Protein AF-A0A356AKA2-F1 (afdb_monomer_lite)

Structure (mmCIF, N/CA/C/O backbone):
data_AF-A0A356AKA2-F1
#
_entry.id   AF-A0A356AKA2-F1
#
loop_
_atom_site.group_PDB
_atom_site.id
_atom_site.type_symbol
_atom_site.label_atom_id
_atom_site.label_alt_id
_atom_site.label_comp_id
_atom_site.label_asym_id
_atom_site.label_entity_id
_atom_site.label_seq_id
_atom_site.pdbx_PDB_ins_code
_atom_site.Cartn_x
_atom_site.Cartn_y
_atom_site.Cartn_z
_atom_site.occupancy
_atom_site.B_iso_or_equiv
_atom_site.auth_seq_id
_atom_site.auth_comp_id
_atom_site.auth_asym_id
_atom_site.auth_atom_id
_atom_site.pdbx_PDB_model_num
ATOM 1 N N . MET A 1 1 ? 4.957 -12.146 18.010 1.00 45.78 1 MET A N 1
ATOM 2 C CA . MET A 1 1 ? 5.010 -11.670 16.605 1.00 45.78 1 MET A CA 1
ATOM 3 C C . MET A 1 1 ? 5.344 -12.813 15.643 1.00 45.78 1 MET A C 1
ATOM 5 O O . MET A 1 1 ? 4.777 -12.837 14.563 1.00 45.78 1 MET A O 1
ATOM 9 N N . GLU A 1 2 ? 6.187 -13.775 16.044 1.00 46.06 2 GLU A N 1
ATOM 10 C CA . GLU A 1 2 ? 6.550 -14.968 15.248 1.00 46.06 2 GLU A CA 1
ATOM 11 C C . GLU A 1 2 ? 5.410 -15.989 15.063 1.00 46.06 2 GLU A C 1
ATOM 13 O O . GLU A 1 2 ? 5.331 -16.620 14.019 1.00 46.06 2 GLU A O 1
ATOM 18 N N . GLU A 1 3 ? 4.465 -16.094 16.003 1.00 51.16 3 GLU A N 1
ATOM 19 C CA . GLU A 1 3 ? 3.359 -17.077 15.956 1.00 51.16 3 GLU A CA 1
ATOM 20 C C . GLU A 1 3 ? 2.297 -16.847 14.858 1.00 51.16 3 GLU A C 1
ATOM 22 O O . GLU A 1 3 ? 1.357 -17.629 14.748 1.00 51.16 3 GLU A O 1
ATOM 27 N N . ARG A 1 4 ? 2.397 -15.782 14.049 1.00 59.56 4 ARG A N 1
ATOM 28 C CA . ARG A 1 4 ? 1.376 -15.418 13.038 1.00 59.56 4 ARG A CA 1
ATOM 29 C C . ARG A 1 4 ? 1.823 -15.596 11.584 1.00 59.56 4 ARG A C 1
ATOM 31 O O . ARG A 1 4 ? 1.102 -15.173 10.686 1.00 59.56 4 ARG A O 1
ATOM 38 N N . LEU A 1 5 ? 3.002 -16.167 11.363 1.00 68.88 5 LEU A N 1
ATOM 39 C CA . LEU A 1 5 ? 3.606 -16.330 10.041 1.00 68.88 5 LEU A CA 1
ATOM 40 C C . LEU A 1 5 ? 3.644 -17.810 9.686 1.00 68.88 5 LEU A C 1
ATOM 42 O O . LEU A 1 5 ? 4.039 -18.624 10.520 1.00 68.88 5 LEU A O 1
ATOM 46 N N . ASN A 1 6 ? 3.252 -18.177 8.467 1.00 83.38 6 ASN A N 1
ATOM 47 C CA . ASN A 1 6 ? 3.340 -19.567 8.040 1.00 83.38 6 ASN A CA 1
ATOM 48 C C . ASN A 1 6 ? 4.828 -19.975 7.892 1.00 83.38 6 ASN A C 1
ATOM 50 O O . ASN A 1 6 ? 5.554 -19.379 7.087 1.00 83.38 6 ASN A O 1
ATOM 54 N N . PRO A 1 7 ? 5.306 -21.007 8.619 1.00 85.19 7 PRO A N 1
ATOM 55 C CA . PRO A 1 7 ? 6.711 -21.419 8.571 1.00 85.19 7 PRO A CA 1
ATOM 56 C C . PRO A 1 7 ? 7.193 -21.823 7.171 1.00 85.19 7 PRO A C 1
ATOM 58 O O . PRO A 1 7 ? 8.360 -21.616 6.831 1.00 85.19 7 PRO A O 1
ATOM 61 N N . GLU A 1 8 ? 6.312 -22.385 6.339 1.00 87.69 8 GLU A N 1
ATOM 62 C CA . GLU A 1 8 ? 6.648 -22.791 4.972 1.00 87.69 8 GLU A CA 1
ATOM 63 C C . GLU A 1 8 ? 6.885 -21.579 4.073 1.00 87.69 8 GLU A C 1
ATOM 65 O O . GLU A 1 8 ? 7.899 -21.511 3.374 1.00 87.69 8 GLU A O 1
ATOM 70 N N . ASN A 1 9 ? 5.997 -20.588 4.150 1.00 87.06 9 ASN A N 1
ATOM 71 C CA . ASN A 1 9 ? 6.140 -19.321 3.441 1.00 87.06 9 ASN A CA 1
ATOM 72 C C . ASN A 1 9 ? 7.397 -18.579 3.902 1.00 87.06 9 ASN A C 1
ATOM 74 O O . ASN A 1 9 ? 8.164 -18.094 3.073 1.00 87.06 9 ASN A O 1
ATOM 78 N N . GLN A 1 10 ? 7.658 -18.533 5.213 1.00 83.75 10 GLN A N 1
ATOM 79 C CA . GLN A 1 10 ? 8.868 -17.919 5.755 1.00 83.75 10 GLN A CA 1
ATOM 80 C C . GLN A 1 10 ? 10.129 -18.580 5.202 1.00 83.75 10 GLN A C 1
ATOM 82 O O . GLN A 1 10 ? 11.023 -17.892 4.706 1.00 83.75 10 GLN A O 1
ATOM 87 N N . LYS A 1 11 ? 10.194 -19.913 5.243 1.00 87.69 11 LYS A N 1
ATOM 88 C CA . LYS A 1 11 ? 11.311 -20.676 4.684 1.00 87.69 11 LYS A CA 1
ATOM 89 C C . LYS A 1 11 ? 11.470 -20.412 3.186 1.00 87.69 11 LYS A C 1
ATOM 91 O O . LYS A 1 11 ? 12.589 -20.204 2.724 1.00 87.69 11 LYS A O 1
ATOM 96 N N . HIS A 1 12 ? 10.369 -20.377 2.437 1.00 87.44 12 HIS A N 1
ATOM 97 C CA . HIS A 1 12 ? 10.379 -20.073 1.008 1.00 87.44 12 HIS A CA 1
ATOM 98 C C . HIS A 1 12 ? 10.958 -18.679 0.722 1.00 87.44 12 HIS A C 1
ATOM 100 O O . HIS A 1 12 ? 11.896 -18.557 -0.065 1.00 87.44 12 HIS A O 1
ATOM 106 N N . LEU A 1 13 ? 10.464 -17.642 1.407 1.00 85.94 13 LEU A N 1
ATOM 107 C CA . LEU A 1 13 ? 10.927 -16.264 1.230 1.00 85.94 13 LEU A CA 1
ATOM 108 C C . LEU A 1 13 ? 12.393 -16.082 1.642 1.00 85.94 13 LEU A C 1
ATOM 110 O O . LEU A 1 13 ? 13.145 -15.400 0.949 1.00 85.94 13 LEU A O 1
ATOM 114 N N . LEU A 1 14 ? 12.828 -16.713 2.738 1.00 85.62 14 LEU A N 1
ATOM 115 C CA . LEU A 1 14 ? 14.222 -16.654 3.186 1.00 85.62 14 LEU A CA 1
ATOM 116 C C . LEU A 1 14 ? 15.176 -17.321 2.192 1.00 85.62 14 LEU A C 1
ATOM 118 O O . LEU A 1 14 ? 16.228 -16.755 1.902 1.00 85.62 14 LEU A O 1
ATOM 122 N N . ASN A 1 15 ? 14.792 -18.470 1.627 1.00 89.38 15 ASN A N 1
ATOM 123 C CA . ASN A 1 15 ? 15.585 -19.160 0.606 1.00 89.38 15 ASN A CA 1
ATOM 124 C C . ASN A 1 15 ? 15.748 -18.329 -0.671 1.00 89.38 15 ASN A C 1
ATOM 126 O O . ASN A 1 15 ? 16.745 -18.467 -1.370 1.00 89.38 15 ASN A O 1
ATOM 130 N N . LYS A 1 16 ? 14.767 -17.473 -0.969 1.00 87.06 16 LYS A N 1
ATOM 131 C CA . LYS A 1 16 ? 14.725 -16.627 -2.162 1.00 87.06 16 LYS A CA 1
ATOM 132 C C . LYS A 1 16 ? 15.303 -15.228 -1.959 1.00 87.06 16 LYS A C 1
ATOM 134 O O . LYS A 1 16 ? 15.438 -14.480 -2.918 1.00 87.06 16 LYS A O 1
ATOM 139 N N . LYS A 1 17 ? 15.665 -14.857 -0.729 1.00 82.31 17 LYS A N 1
ATOM 140 C CA . LYS A 1 17 ? 16.073 -13.491 -0.358 1.00 82.31 17 LYS A CA 1
ATOM 141 C C . LYS A 1 17 ? 17.277 -12.962 -1.149 1.00 82.31 17 LYS A C 1
ATOM 143 O O . LYS A 1 17 ? 17.398 -11.753 -1.324 1.00 82.31 17 LYS A O 1
ATOM 148 N N . SER A 1 18 ? 18.184 -13.844 -1.565 1.00 83.75 18 SER A N 1
ATOM 149 C CA . SER A 1 18 ? 19.382 -13.491 -2.336 1.00 83.75 18 SER A CA 1
ATOM 150 C C . SER A 1 18 ? 19.168 -13.484 -3.849 1.00 83.75 18 SER A C 1
ATOM 152 O O . SER A 1 18 ? 20.099 -13.133 -4.575 1.00 83.75 18 SER A O 1
ATOM 154 N N . ASP A 1 19 ? 17.992 -13.891 -4.335 1.00 87.12 19 ASP A N 1
ATOM 155 C CA . ASP A 1 19 ? 17.725 -13.933 -5.768 1.00 87.12 19 ASP A CA 1
ATOM 156 C C . ASP A 1 19 ? 17.672 -12.495 -6.317 1.00 87.12 19 ASP A C 1
ATOM 158 O O . ASP A 1 19 ? 17.070 -11.611 -5.702 1.00 87.12 19 ASP A O 1
ATOM 162 N N . PRO A 1 20 ? 18.282 -12.230 -7.486 1.00 80.56 20 PRO A N 1
ATOM 163 C CA . PRO A 1 20 ? 18.305 -10.889 -8.069 1.00 80.56 20 PRO A CA 1
ATOM 164 C C . PRO A 1 20 ? 16.910 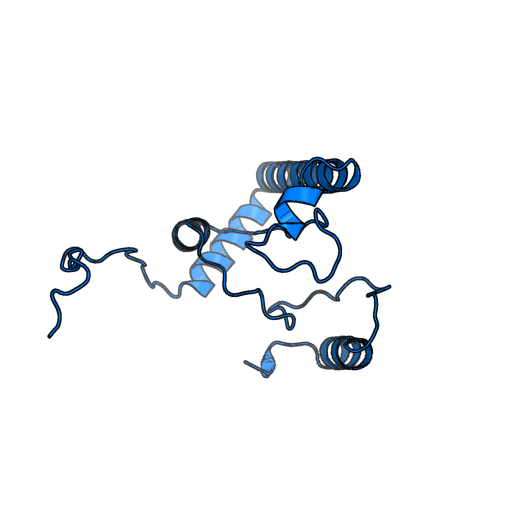-10.414 -8.500 1.00 80.56 20 PRO A C 1
ATOM 166 O O . PRO A 1 20 ? 16.665 -9.212 -8.585 1.00 80.56 20 PRO A O 1
ATOM 169 N N . PHE A 1 21 ? 15.999 -11.353 -8.765 1.00 80.62 21 PHE A N 1
ATOM 170 C CA . PHE A 1 21 ? 14.599 -11.099 -9.070 1.00 80.62 21 PHE A CA 1
ATOM 171 C C . PHE A 1 21 ? 13.731 -12.185 -8.445 1.00 80.62 21 PHE A C 1
ATOM 173 O O . PHE A 1 21 ? 14.069 -13.366 -8.502 1.00 80.62 21 PHE A O 1
ATOM 180 N N . TYR A 1 22 ? 12.584 -11.783 -7.904 1.00 81.25 22 TYR A N 1
ATOM 181 C CA . TYR A 1 22 ? 11.556 -12.724 -7.483 1.00 81.25 22 TYR A CA 1
ATOM 182 C C . TYR A 1 22 ? 10.754 -13.175 -8.707 1.00 81.25 22 TYR A C 1
ATOM 184 O O . TYR A 1 22 ? 10.091 -12.371 -9.360 1.00 81.25 22 TYR A O 1
ATOM 192 N N . ASP A 1 23 ? 10.829 -14.466 -9.013 1.00 86.94 23 ASP A N 1
ATOM 193 C CA . ASP A 1 23 ? 10.101 -15.142 -10.092 1.00 86.94 23 ASP A CA 1
ATOM 194 C C . ASP A 1 23 ? 8.812 -15.827 -9.606 1.00 86.94 23 ASP A C 1
ATOM 196 O O . ASP A 1 23 ? 8.175 -16.588 -10.334 1.00 86.94 23 ASP A O 1
ATOM 200 N N . PHE A 1 24 ? 8.412 -15.539 -8.370 1.00 86.00 24 PHE A N 1
ATOM 201 C CA . PHE A 1 24 ? 7.255 -16.113 -7.701 1.00 86.00 24 PHE A CA 1
ATOM 202 C C . PHE A 1 24 ? 6.327 -15.019 -7.170 1.00 86.00 24 PHE A C 1
ATOM 204 O O . PHE A 1 24 ? 6.715 -13.868 -6.961 1.00 86.00 24 PHE A O 1
ATOM 211 N N . ILE A 1 25 ? 5.078 -15.401 -6.918 1.00 83.25 25 ILE A N 1
ATOM 212 C CA . ILE A 1 25 ? 4.117 -14.561 -6.209 1.00 83.25 25 ILE A CA 1
ATOM 213 C C . ILE A 1 25 ? 4.369 -14.747 -4.717 1.00 83.25 25 ILE A C 1
ATOM 215 O O . ILE A 1 25 ? 4.311 -15.875 -4.230 1.00 83.25 25 ILE A O 1
ATOM 219 N N . VAL A 1 26 ? 4.640 -13.651 -4.002 1.00 82.00 26 VAL A N 1
ATOM 220 C CA . VAL A 1 26 ? 4.799 -13.676 -2.541 1.00 82.00 26 VAL A CA 1
ATOM 221 C C . VAL A 1 26 ? 3.559 -14.337 -1.929 1.00 82.00 26 VAL A C 1
ATOM 223 O O . VAL A 1 26 ? 2.451 -13.838 -2.151 1.00 82.00 26 VAL A O 1
ATOM 226 N N . PRO A 1 27 ? 3.712 -15.456 -1.198 1.00 83.19 27 PRO A N 1
ATOM 227 C CA . PRO A 1 27 ? 2.583 -16.118 -0.568 1.00 83.19 27 PRO A CA 1
ATOM 228 C C . PRO A 1 27 ? 1.836 -15.169 0.368 1.00 83.19 27 PRO A C 1
ATOM 230 O O . PRO A 1 27 ? 2.441 -14.318 1.026 1.00 83.19 27 PRO A O 1
ATOM 233 N N . TYR A 1 28 ? 0.513 -15.318 0.426 1.00 79.25 28 TYR A N 1
ATOM 234 C CA . TYR A 1 28 ? -0.293 -14.546 1.362 1.00 79.25 28 TYR A CA 1
ATOM 235 C C . TYR A 1 28 ? 0.108 -14.879 2.801 1.00 79.25 28 TYR A C 1
ATOM 237 O O . TYR A 1 28 ? 0.220 -16.048 3.170 1.00 79.25 28 TYR A O 1
ATOM 245 N N . GLU A 1 29 ? 0.269 -13.835 3.606 1.00 75.44 29 GLU A N 1
ATOM 246 C CA . GLU A 1 29 ? 0.464 -13.928 5.044 1.00 75.44 29 GLU A CA 1
ATOM 247 C C . GLU A 1 29 ? -0.487 -12.950 5.734 1.00 75.44 29 GLU A C 1
ATOM 249 O O . GLU A 1 29 ? -0.545 -11.792 5.308 1.00 75.44 29 GLU A O 1
ATOM 254 N N . PRO A 1 30 ? -1.182 -13.359 6.812 1.00 65.69 30 PRO A N 1
ATOM 255 C CA . PRO A 1 30 ? -2.034 -12.460 7.594 1.00 65.69 30 PRO A CA 1
ATOM 256 C C . PRO A 1 30 ? -1.273 -11.251 8.162 1.00 65.69 30 PRO A C 1
ATOM 258 O O . PRO A 1 30 ? -1.839 -10.189 8.391 1.00 65.69 30 PRO A O 1
ATOM 261 N N . MET A 1 31 ? 0.032 -11.411 8.377 1.00 62.22 31 MET A N 1
ATOM 262 C CA . MET A 1 31 ? 0.972 -10.349 8.713 1.00 62.22 31 MET A CA 1
ATOM 263 C C . MET A 1 31 ? 2.143 -10.469 7.745 1.00 62.22 31 MET A C 1
ATOM 265 O O . MET A 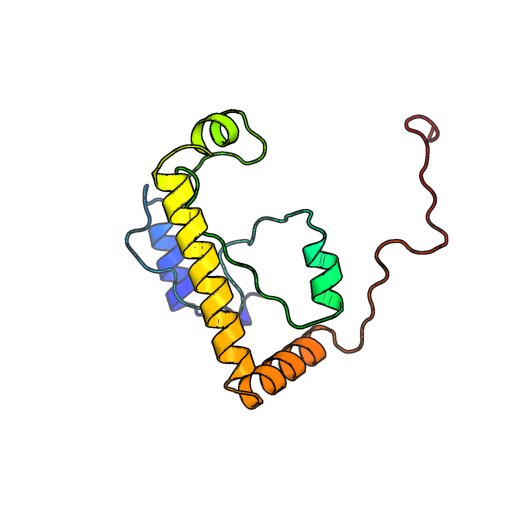1 31 ? 2.802 -11.500 7.713 1.00 62.22 31 MET A O 1
ATOM 269 N N . HIS A 1 32 ? 2.430 -9.456 6.934 1.00 58.47 32 HIS A N 1
ATOM 270 C CA . HIS A 1 32 ? 3.508 -9.603 5.959 1.00 58.47 32 HIS A CA 1
ATOM 271 C C . HIS A 1 32 ? 4.890 -9.709 6.632 1.00 58.47 32 HIS A C 1
ATOM 273 O O . HIS A 1 32 ? 5.322 -8.826 7.369 1.00 58.47 32 HIS A O 1
ATOM 279 N N . LEU A 1 33 ? 5.595 -10.806 6.328 1.00 52.09 33 LEU A N 1
ATOM 280 C CA . LEU A 1 33 ? 7.017 -11.045 6.631 1.00 52.09 33 LEU A CA 1
ATOM 281 C C . LEU A 1 33 ? 7.944 -10.023 5.975 1.00 52.09 33 LEU A C 1
ATOM 283 O O . LEU A 1 33 ? 9.010 -9.689 6.497 1.00 52.09 33 LEU A O 1
ATOM 287 N N . VAL A 1 34 ? 7.544 -9.560 4.792 1.00 54.69 34 VAL A N 1
ATOM 288 C CA . VAL A 1 34 ? 8.195 -8.454 4.109 1.00 54.69 34 VAL A CA 1
ATOM 289 C C . VAL A 1 34 ? 7.885 -7.230 4.950 1.00 54.69 34 VAL A C 1
ATOM 291 O O . VAL A 1 34 ? 6.726 -6.824 5.014 1.00 54.69 34 VAL A O 1
ATOM 294 N N . ARG A 1 35 ? 8.897 -6.682 5.637 1.00 52.97 35 ARG A N 1
ATOM 295 C CA . ARG A 1 35 ? 8.764 -5.394 6.324 1.00 52.97 35 ARG A CA 1
ATOM 296 C C . ARG A 1 35 ? 8.111 -4.431 5.342 1.00 52.97 35 ARG A C 1
ATOM 298 O O . ARG A 1 35 ? 8.737 -4.058 4.353 1.00 52.97 35 ARG A O 1
ATOM 305 N N . VAL A 1 36 ? 6.862 -4.066 5.612 1.00 56.41 36 VAL A N 1
ATOM 306 C CA . VAL A 1 36 ? 6.264 -2.887 5.001 1.00 56.41 36 VAL A CA 1
ATOM 307 C C . VAL A 1 36 ? 7.206 -1.761 5.398 1.00 56.41 36 VAL A C 1
ATOM 309 O O . VAL A 1 36 ? 7.478 -1.585 6.590 1.00 56.41 36 VAL A O 1
ATOM 312 N N . GLU A 1 37 ? 7.833 -1.116 4.417 1.00 60.16 37 GLU A N 1
ATOM 313 C CA . GLU A 1 37 ? 8.692 0.027 4.701 1.00 60.16 37 GLU A CA 1
ATOM 314 C C . GLU A 1 37 ? 7.913 0.986 5.600 1.00 60.16 37 GLU A C 1
ATOM 316 O O . GLU A 1 37 ? 6.740 1.268 5.350 1.00 60.16 37 GLU A O 1
ATOM 321 N N . ALA A 1 38 ? 8.545 1.444 6.681 1.00 68.44 38 ALA A N 1
ATOM 322 C CA . ALA A 1 38 ? 7.945 2.462 7.523 1.00 68.44 38 ALA A CA 1
ATOM 323 C C . ALA A 1 38 ? 7.845 3.747 6.689 1.00 68.44 38 ALA A C 1
ATOM 325 O O . ALA A 1 38 ? 8.836 4.448 6.486 1.00 68.44 38 ALA A O 1
ATOM 326 N N . GLY A 1 39 ? 6.661 3.994 6.137 1.00 77.19 39 GLY A N 1
ATOM 327 C CA . GLY A 1 39 ? 6.328 5.211 5.413 1.00 77.19 39 GLY A CA 1
ATOM 328 C C . GLY A 1 39 ? 5.810 6.292 6.357 1.00 77.19 39 GLY A C 1
ATOM 329 O O . GLY A 1 39 ? 5.313 6.000 7.443 1.00 77.19 39 GLY A O 1
ATOM 330 N N . SER A 1 40 ? 5.901 7.546 5.921 1.00 86.56 40 SER A N 1
ATOM 331 C CA . SER A 1 40 ? 5.216 8.674 6.553 1.00 86.56 40 SER A CA 1
ATOM 332 C C . SER A 1 40 ? 4.182 9.202 5.567 1.00 86.56 40 SER A C 1
ATOM 334 O O . SER A 1 40 ? 4.530 9.827 4.566 1.00 86.56 40 SER A O 1
ATOM 336 N N . THR A 1 41 ? 2.919 8.854 5.798 1.00 89.25 41 THR A N 1
ATOM 337 C CA . THR A 1 41 ? 1.780 9.209 4.945 1.00 89.25 41 THR A CA 1
ATOM 338 C C . THR A 1 41 ? 0.562 9.484 5.815 1.00 89.25 41 THR A C 1
ATOM 340 O O . THR A 1 41 ? 0.334 8.803 6.813 1.00 89.25 41 THR A O 1
ATOM 343 N N . ASP A 1 42 ? -0.238 10.455 5.387 1.00 92.12 42 ASP A N 1
ATOM 344 C CA . ASP A 1 42 ? -1.577 10.765 5.897 1.00 92.12 42 ASP A CA 1
ATOM 345 C C . ASP A 1 42 ? -2.549 9.570 5.870 1.00 92.12 42 ASP A C 1
ATOM 347 O O . ASP A 1 42 ? -3.485 9.513 6.665 1.00 92.12 42 ASP A O 1
ATOM 351 N N . VAL A 1 43 ? -2.307 8.564 5.021 1.00 92.88 43 VAL A N 1
ATOM 352 C CA . VAL A 1 43 ? -3.053 7.294 5.024 1.00 92.88 43 VAL A CA 1
ATOM 353 C C . VAL A 1 43 ? -2.964 6.591 6.385 1.00 92.88 43 VAL A C 1
ATOM 355 O O . VAL A 1 43 ? -3.894 5.877 6.761 1.00 92.88 43 VAL A O 1
ATOM 358 N N . GLY A 1 44 ? -1.886 6.816 7.147 1.00 90.50 44 GLY A N 1
ATOM 359 C CA . GLY A 1 44 ? -1.768 6.344 8.526 1.00 90.50 44 GLY A CA 1
ATOM 360 C C . GLY A 1 44 ? -2.916 6.849 9.399 1.00 90.50 44 GLY A C 1
ATOM 361 O O . GLY A 1 44 ? -3.590 6.041 10.035 1.00 90.50 44 GLY A O 1
ATOM 362 N N . ASP A 1 45 ? -3.218 8.145 9.348 1.00 91.81 45 ASP A N 1
ATOM 363 C CA . ASP A 1 45 ? -4.308 8.763 10.112 1.00 91.81 45 ASP A CA 1
ATOM 364 C C . ASP A 1 45 ? -5.673 8.225 9.661 1.00 91.81 45 ASP A C 1
ATOM 366 O O . ASP A 1 45 ? -6.519 7.869 10.482 1.00 91.81 45 ASP A O 1
ATOM 370 N N . VAL A 1 46 ? -5.872 8.082 8.345 1.00 93.38 46 VAL A N 1
ATOM 371 C CA . VAL A 1 46 ? -7.101 7.507 7.768 1.00 93.38 46 VAL A CA 1
ATOM 372 C C . VAL A 1 46 ? -7.322 6.065 8.238 1.00 93.38 46 VAL A C 1
ATOM 374 O O . VAL A 1 46 ? -8.462 5.673 8.506 1.00 93.38 46 VAL A O 1
ATOM 377 N N . SER A 1 47 ? -6.244 5.290 8.403 1.00 93.50 47 SER A N 1
ATOM 378 C CA . SER A 1 47 ? -6.317 3.891 8.840 1.00 93.50 47 SER A CA 1
ATOM 379 C C . SER A 1 47 ? -6.833 3.706 10.267 1.00 93.50 47 SER A C 1
ATOM 381 O O . SER A 1 47 ? -7.378 2.651 10.586 1.00 93.50 47 SER A O 1
ATOM 383 N N . TRP A 1 48 ? -6.764 4.740 11.109 1.00 94.56 48 TRP A N 1
ATOM 384 C CA . TRP A 1 48 ? -7.405 4.735 12.426 1.00 94.56 48 TRP A CA 1
ATOM 385 C C . TRP A 1 48 ? -8.916 4.960 12.356 1.00 94.56 48 TRP A C 1
ATOM 387 O O . TRP A 1 48 ? -9.643 4.525 13.244 1.00 94.56 48 TRP A O 1
ATOM 397 N N . MET A 1 49 ? -9.403 5.604 11.295 1.00 93.75 49 MET A N 1
ATOM 398 C CA . MET A 1 49 ? -10.811 5.980 11.160 1.00 93.75 49 MET A CA 1
ATOM 399 C C . MET A 1 49 ? -11.640 4.950 10.392 1.00 93.75 49 MET A C 1
ATOM 401 O O . MET A 1 49 ? -12.847 4.857 10.613 1.00 93.75 49 MET A O 1
ATOM 405 N N . CYS A 1 50 ? -11.030 4.184 9.484 1.00 93.88 50 CYS A N 1
ATOM 406 C CA . CYS A 1 50 ? -11.752 3.209 8.669 1.00 93.88 50 CYS A CA 1
ATOM 407 C C . CYS A 1 50 ? -10.868 2.047 8.182 1.00 93.88 50 CYS A C 1
ATOM 409 O O . CYS A 1 50 ? -9.643 2.202 8.092 1.00 93.88 50 CYS A O 1
ATOM 411 N N . PRO A 1 51 ? -11.474 0.899 7.806 1.00 94.50 51 PRO A N 1
ATOM 412 C CA . PRO A 1 51 ? -10.750 -0.191 7.161 1.00 94.50 51 PRO A CA 1
ATOM 413 C C . PRO A 1 51 ? -9.968 0.324 5.951 1.00 94.50 51 PRO A C 1
ATOM 415 O O . PRO A 1 51 ? -10.540 0.919 5.038 1.00 94.50 51 PRO A O 1
ATOM 418 N N . THR A 1 52 ? -8.657 0.100 5.948 1.00 93.38 52 THR A N 1
ATOM 419 C CA . THR A 1 52 ? -7.740 0.696 4.972 1.00 93.38 52 THR A CA 1
ATOM 420 C C . THR A 1 52 ? -6.842 -0.373 4.368 1.00 93.38 52 THR A C 1
ATOM 422 O O . THR A 1 52 ? -6.316 -1.232 5.071 1.00 93.38 52 THR A O 1
ATOM 425 N N . VAL A 1 53 ? -6.639 -0.300 3.053 1.00 90.25 53 VAL A N 1
ATOM 426 C CA . VAL A 1 53 ? -5.702 -1.149 2.311 1.00 90.25 53 VAL A CA 1
ATOM 427 C C . VAL A 1 53 ? -4.841 -0.278 1.404 1.00 90.25 53 VAL A C 1
ATOM 429 O O . VAL A 1 53 ? -5.304 0.732 0.877 1.00 90.25 53 VAL A O 1
ATOM 432 N N . GLN A 1 54 ? -3.588 -0.679 1.211 1.00 89.25 54 GLN A N 1
ATOM 433 C CA . GLN A 1 54 ? -2.645 -0.022 0.311 1.00 89.25 54 GLN A CA 1
ATOM 434 C C . GLN A 1 54 ? -2.126 -1.018 -0.725 1.00 89.25 54 GLN A C 1
ATOM 436 O O . GLN A 1 54 ? -2.063 -2.221 -0.475 1.00 89.25 54 GLN A O 1
ATOM 441 N N . LEU A 1 55 ? -1.746 -0.505 -1.894 1.00 88.81 55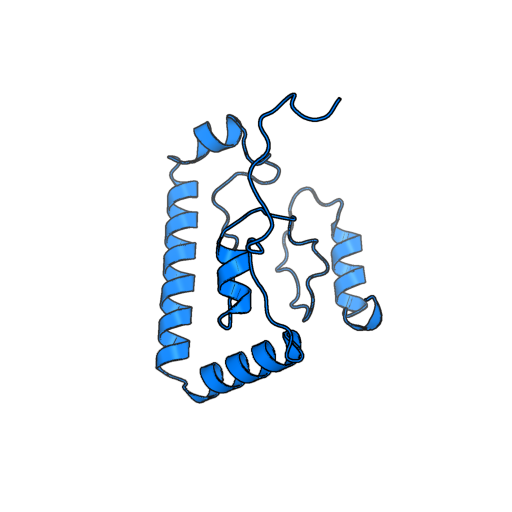 LEU A N 1
ATOM 442 C CA . LEU A 1 55 ? -1.200 -1.297 -2.988 1.00 88.81 55 LEU A CA 1
ATOM 443 C C . LEU A 1 55 ? 0.149 -0.727 -3.416 1.00 88.81 55 LEU A C 1
ATOM 445 O O . LEU A 1 55 ? 0.238 0.431 -3.815 1.00 88.81 55 LEU A O 1
ATOM 449 N N . TYR A 1 56 ? 1.163 -1.586 -3.439 1.00 86.56 56 TYR A N 1
ATOM 450 C CA . TYR A 1 56 ? 2.407 -1.320 -4.149 1.00 86.56 56 TYR A CA 1
ATOM 451 C C . TYR A 1 56 ? 2.323 -1.922 -5.551 1.00 86.56 56 TYR A C 1
ATOM 453 O O . TYR A 1 56 ? 2.164 -3.130 -5.715 1.00 86.56 56 TYR A O 1
ATOM 461 N N . ALA A 1 57 ? 2.430 -1.073 -6.570 1.00 90.06 57 ALA A N 1
ATOM 462 C CA . ALA A 1 57 ? 2.518 -1.487 -7.965 1.00 90.06 57 ALA A CA 1
ATOM 463 C C . ALA A 1 57 ? 3.911 -1.173 -8.521 1.00 90.06 57 ALA A C 1
ATOM 465 O O . ALA A 1 57 ? 4.527 -0.171 -8.155 1.00 90.06 57 ALA A O 1
ATOM 466 N N . ALA A 1 58 ? 4.398 -2.010 -9.438 1.00 90.12 58 ALA A N 1
ATOM 467 C CA . ALA A 1 58 ? 5.693 -1.817 -10.081 1.00 90.12 58 ALA A CA 1
ATOM 468 C C . ALA A 1 58 ? 5.664 -0.600 -11.024 1.00 90.12 58 ALA A C 1
ATOM 470 O O . ALA A 1 58 ? 5.316 -0.711 -12.199 1.00 90.12 58 ALA A O 1
ATOM 471 N N . ALA A 1 59 ? 6.016 0.570 -10.488 1.00 93.69 59 ALA A N 1
ATOM 472 C CA . ALA A 1 59 ? 6.182 1.811 -11.246 1.00 93.69 59 ALA A CA 1
ATOM 473 C C . ALA A 1 59 ? 7.653 2.249 -11.366 1.00 93.69 59 ALA A C 1
ATOM 475 O O . ALA A 1 59 ? 7.965 3.111 -12.186 1.00 93.69 59 ALA A O 1
ATOM 476 N N . TRP A 1 60 ? 8.553 1.641 -10.589 1.00 93.31 60 TRP A N 1
ATOM 477 C CA . TRP A 1 60 ? 9.998 1.887 -10.600 1.00 93.31 60 TRP A CA 1
ATOM 478 C C . TRP A 1 60 ? 10.755 0.587 -10.872 1.00 93.31 60 TRP A C 1
ATOM 480 O O . TRP A 1 60 ? 10.242 -0.507 -10.625 1.00 93.31 60 TRP A O 1
ATOM 490 N N . ALA A 1 61 ? 11.988 0.706 -11.356 1.00 91.31 61 ALA A N 1
ATOM 491 C CA . ALA A 1 61 ? 12.901 -0.420 -11.441 1.00 91.31 61 ALA A CA 1
ATOM 492 C C . ALA A 1 61 ? 13.201 -0.970 -10.028 1.00 91.31 61 ALA A C 1
ATOM 494 O O . ALA A 1 61 ? 13.388 -0.172 -9.098 1.00 91.31 61 ALA A O 1
ATOM 495 N N . PRO A 1 62 ? 13.274 -2.304 -9.849 1.00 85.62 62 PRO A N 1
ATOM 496 C CA . PRO A 1 62 ? 13.608 -2.918 -8.567 1.00 85.62 62 PRO A CA 1
ATOM 497 C C . PRO A 1 62 ? 14.900 -2.352 -7.966 1.00 85.62 62 PRO A C 1
ATOM 499 O O . PRO A 1 62 ? 15.872 -2.113 -8.679 1.00 85.62 62 PRO A O 1
ATOM 502 N N . GLY A 1 63 ? 14.898 -2.120 -6.652 1.00 85.50 63 GLY A N 1
ATOM 503 C CA . GLY A 1 63 ? 16.048 -1.569 -5.928 1.00 85.50 63 GLY A CA 1
ATOM 504 C C . GLY A 1 63 ? 16.261 -0.058 -6.082 1.00 85.50 63 GLY A C 1
ATOM 505 O O . GLY A 1 63 ? 17.227 0.465 -5.532 1.00 85.50 63 GLY A O 1
ATOM 506 N N . THR A 1 64 ? 15.381 0.665 -6.789 1.00 91.31 64 THR A N 1
ATOM 507 C CA . THR A 1 64 ? 15.441 2.136 -6.846 1.00 91.31 64 THR A CA 1
ATOM 508 C C . THR A 1 64 ? 15.162 2.732 -5.457 1.00 91.31 64 THR A C 1
ATOM 510 O O . THR A 1 64 ? 14.070 2.508 -4.932 1.00 91.31 64 THR A O 1
ATOM 513 N N . PRO A 1 65 ? 16.075 3.531 -4.869 1.00 90.44 65 PRO A N 1
ATOM 514 C CA . PRO A 1 65 ? 15.822 4.185 -3.586 1.00 90.44 65 PRO A CA 1
ATOM 515 C C . PRO A 1 65 ? 14.722 5.246 -3.698 1.00 90.44 65 PRO A C 1
ATOM 517 O O . PRO A 1 65 ? 14.741 6.059 -4.628 1.00 90.44 65 PRO A O 1
ATOM 520 N N . GLY A 1 66 ? 13.801 5.288 -2.733 1.00 89.44 66 GLY A N 1
ATOM 521 C CA . GLY A 1 66 ? 12.826 6.375 -2.605 1.00 89.44 66 GLY A CA 1
ATOM 522 C C . GLY A 1 66 ? 13.497 7.743 -2.414 1.00 89.44 66 GLY A C 1
ATOM 523 O O . GLY A 1 66 ? 14.658 7.826 -2.019 1.00 89.44 66 GLY A O 1
ATOM 524 N N . HIS A 1 67 ? 12.768 8.826 -2.701 1.00 92.69 67 HIS A N 1
ATOM 525 C CA . HIS A 1 67 ? 13.260 10.210 -2.570 1.00 92.69 67 HIS A CA 1
ATOM 526 C C . HIS A 1 67 ? 14.548 10.521 -3.365 1.00 92.69 67 HIS A C 1
ATOM 528 O O . HIS A 1 67 ? 15.345 11.365 -2.961 1.00 92.69 67 HIS A O 1
ATOM 534 N N . SER A 1 68 ? 14.766 9.848 -4.499 1.00 95.19 68 SER A N 1
ATOM 535 C CA . SER A 1 68 ? 15.992 9.972 -5.297 1.00 95.19 68 SER A CA 1
ATOM 536 C C . SER A 1 68 ? 15.750 10.545 -6.698 1.00 95.19 68 SER A C 1
ATOM 538 O O . SER A 1 68 ? 14.651 10.463 -7.252 1.00 95.19 68 SER A O 1
ATOM 540 N N . TRP A 1 69 ? 16.807 11.072 -7.326 1.00 97.06 69 TRP A N 1
ATOM 541 C CA . TRP A 1 69 ? 16.764 11.495 -8.733 1.00 97.06 69 TRP A CA 1
ATOM 542 C C . TRP A 1 69 ? 16.513 10.328 -9.693 1.00 97.06 69 TRP A C 1
ATOM 544 O O . TRP A 1 69 ? 15.922 10.521 -10.756 1.00 97.06 69 TRP A O 1
ATOM 554 N N . GLN A 1 70 ? 16.897 9.110 -9.306 1.00 95.88 70 GLN A N 1
ATOM 555 C CA . GLN A 1 70 ? 16.578 7.893 -10.043 1.00 95.88 70 GLN A CA 1
ATOM 556 C C . GLN A 1 70 ? 15.068 7.644 -10.094 1.00 95.88 70 GLN A C 1
ATOM 558 O O . GLN A 1 70 ? 14.591 7.135 -11.099 1.00 95.88 70 GLN A O 1
ATOM 563 N N . VAL A 1 71 ? 14.291 8.007 -9.067 1.00 94.56 71 VAL A N 1
ATOM 564 C CA . VAL A 1 71 ? 12.817 7.952 -9.147 1.00 94.56 71 VAL A CA 1
ATOM 565 C C . VAL A 1 71 ? 12.298 8.992 -10.139 1.00 94.56 71 VAL A C 1
ATOM 567 O O . VAL A 1 71 ? 11.467 8.681 -10.996 1.00 94.56 71 VAL A O 1
ATOM 570 N N . VAL A 1 72 ? 12.823 10.220 -10.066 1.00 95.81 72 VAL A N 1
ATOM 571 C CA . VAL A 1 72 ? 12.396 11.336 -10.927 1.00 95.81 72 VAL A CA 1
ATOM 572 C C . VAL A 1 72 ? 12.579 11.006 -12.409 1.00 95.81 72 VAL A C 1
ATOM 574 O O . VAL A 1 72 ? 11.681 11.267 -13.210 1.00 95.81 72 VAL A O 1
ATOM 577 N N . SER A 1 73 ? 13.705 10.393 -12.785 1.00 95.50 73 SER A N 1
ATOM 578 C CA . SER A 1 73 ? 13.987 10.045 -14.183 1.00 95.50 73 SER A CA 1
ATOM 579 C C . SER A 1 73 ?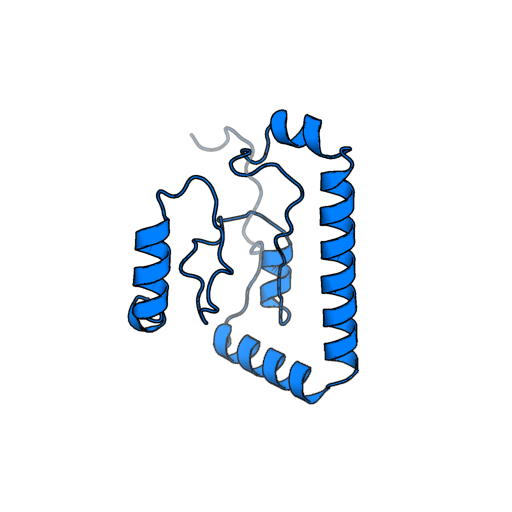 13.063 8.955 -14.744 1.00 95.50 73 SER A C 1
ATOM 581 O O . SER A 1 73 ? 12.882 8.872 -15.958 1.00 95.50 73 SER A O 1
ATOM 583 N N . GLN A 1 74 ? 12.440 8.147 -13.881 1.00 96.50 74 GLN A N 1
ATOM 584 C CA . GLN A 1 74 ? 11.612 7.004 -14.273 1.00 96.50 74 GLN A CA 1
ATOM 585 C C . GLN A 1 74 ? 10.117 7.322 -14.365 1.00 96.50 74 GLN A C 1
ATOM 587 O O . GLN A 1 74 ? 9.400 6.661 -15.119 1.00 96.50 74 GLN A O 1
ATOM 592 N N . GLY A 1 75 ? 9.633 8.330 -13.631 1.00 92.00 75 GLY A N 1
ATOM 593 C CA . GLY A 1 75 ? 8.196 8.567 -13.427 1.00 92.00 75 GLY A CA 1
ATOM 594 C C . GLY A 1 75 ? 7.375 8.830 -14.697 1.00 92.00 75 GLY A C 1
ATOM 595 O O . GLY A 1 75 ? 6.172 8.594 -14.695 1.00 92.00 75 GLY A O 1
ATOM 596 N N . LYS A 1 76 ? 8.011 9.272 -15.791 1.00 93.88 76 LYS A N 1
ATOM 597 C CA . LYS A 1 76 ? 7.356 9.533 -17.093 1.00 93.88 76 LYS A CA 1
ATOM 598 C C . LYS A 1 76 ? 7.540 8.410 -18.117 1.00 93.88 76 LYS A C 1
ATOM 600 O O . LYS A 1 76 ? 7.154 8.553 -19.277 1.00 93.88 76 LYS A O 1
ATOM 605 N N . SER A 1 77 ? 8.183 7.316 -17.723 1.00 96.69 77 SER A N 1
ATOM 606 C CA . SER A 1 77 ? 8.425 6.179 -18.605 1.00 96.69 77 SER A CA 1
ATOM 607 C C . SER A 1 77 ? 7.131 5.430 -18.939 1.00 96.69 77 SER A C 1
ATOM 609 O O . SER A 1 77 ? 6.133 5.473 -18.214 1.00 96.69 77 SER A O 1
ATOM 611 N N . SER A 1 78 ? 7.155 4.675 -20.038 1.00 97.12 78 SER A N 1
ATOM 612 C CA . SER A 1 78 ? 6.003 3.871 -20.449 1.00 97.12 78 SER A CA 1
ATOM 613 C C . SER A 1 78 ? 5.660 2.762 -19.446 1.00 97.12 78 SER A C 1
ATOM 615 O O . SER A 1 78 ? 4.485 2.432 -19.292 1.00 97.12 78 SER A O 1
ATOM 617 N N . TYR A 1 79 ? 6.646 2.194 -18.743 1.00 95.62 79 TYR A N 1
ATOM 618 C CA . TYR A 1 79 ? 6.395 1.172 -17.724 1.00 95.62 79 TYR A CA 1
ATOM 619 C C . TYR A 1 79 ? 5.817 1.774 -16.439 1.00 95.62 79 TYR A C 1
ATOM 621 O O . TYR A 1 79 ? 4.892 1.183 -15.885 1.00 95.62 79 TYR A O 1
ATOM 629 N N . ALA A 1 80 ? 6.259 2.968 -16.023 1.00 96.06 80 ALA A N 1
ATOM 630 C CA . ALA A 1 80 ? 5.677 3.670 -14.879 1.00 96.06 80 ALA A CA 1
ATOM 631 C C . ALA A 1 80 ? 4.180 3.936 -15.098 1.00 96.06 80 ALA A C 1
ATOM 633 O O . ALA A 1 80 ? 3.357 3.623 -14.238 1.00 96.06 80 ALA A O 1
ATOM 634 N N . HIS A 1 81 ? 3.795 4.403 -16.292 1.00 96.69 81 HIS A N 1
ATOM 635 C CA . HIS A 1 81 ? 2.383 4.596 -16.635 1.00 96.69 81 HIS A CA 1
ATOM 636 C C . HIS A 1 81 ? 1.583 3.284 -16.664 1.00 96.69 81 HIS A C 1
ATOM 638 O O . HIS A 1 81 ? 0.435 3.260 -16.222 1.00 96.69 81 HIS A O 1
ATOM 644 N N . LYS A 1 82 ? 2.167 2.173 -17.140 1.00 97.38 82 LYS A N 1
ATOM 645 C CA . LYS A 1 82 ? 1.508 0.854 -17.083 1.00 97.38 82 LYS A CA 1
ATOM 646 C C . LYS A 1 82 ? 1.280 0.402 -15.637 1.00 97.38 82 LYS A C 1
ATOM 648 O O . LYS A 1 82 ? 0.181 -0.057 -15.329 1.00 97.38 82 LYS A O 1
ATOM 653 N N . GLY A 1 83 ? 2.273 0.578 -14.764 1.00 96.12 83 GLY A N 1
ATOM 654 C CA . GLY A 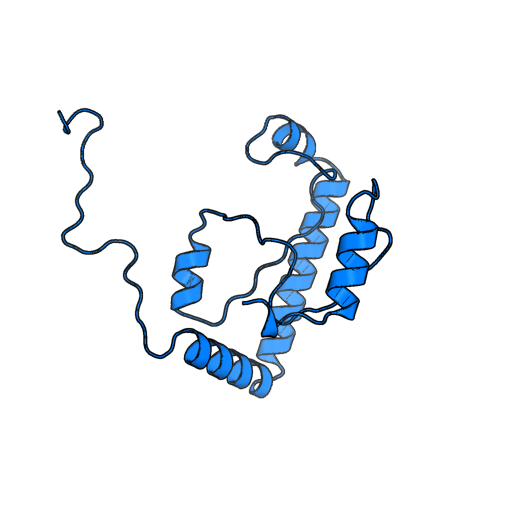1 83 ? 2.159 0.305 -13.328 1.00 96.12 83 GLY A CA 1
ATOM 655 C C . GLY A 1 83 ? 1.079 1.158 -12.659 1.00 96.12 83 GLY A C 1
ATOM 656 O O . GLY A 1 83 ? 0.229 0.629 -11.945 1.00 96.12 83 GLY A O 1
ATOM 657 N N . MET A 1 84 ? 1.034 2.456 -12.970 1.00 96.56 84 MET A N 1
ATOM 658 C CA . MET A 1 84 ? -0.000 3.379 -12.487 1.00 96.56 84 MET A CA 1
ATOM 659 C C . MET A 1 84 ? -1.411 2.953 -12.923 1.00 96.56 84 MET A C 1
ATOM 661 O O . MET A 1 84 ? -2.327 2.900 -12.104 1.00 96.56 84 MET A O 1
ATOM 665 N N . LEU A 1 85 ? -1.601 2.604 -14.200 1.00 97.88 85 LEU A N 1
ATOM 666 C CA . LEU A 1 85 ? -2.896 2.135 -14.708 1.00 97.88 85 LEU A CA 1
ATOM 667 C C . LEU A 1 85 ? -3.313 0.798 -14.087 1.00 97.88 85 LEU A C 1
ATOM 669 O O . LEU A 1 85 ? -4.498 0.584 -13.834 1.00 97.88 85 LEU A O 1
ATOM 673 N N . PHE A 1 86 ? -2.360 -0.104 -13.842 1.00 97.56 86 PHE A N 1
ATOM 674 C CA . PHE A 1 86 ? -2.618 -1.339 -13.108 1.00 97.56 86 PHE A CA 1
ATOM 675 C C . PHE A 1 86 ? -3.113 -1.042 -11.688 1.00 97.56 86 PHE A C 1
ATOM 677 O O . PHE A 1 86 ? -4.157 -1.563 -11.295 1.00 97.56 86 PHE A O 1
ATOM 684 N N . ALA A 1 87 ? -2.430 -0.151 -10.962 1.00 97.06 87 ALA A N 1
ATOM 685 C CA . ALA A 1 87 ? -2.836 0.252 -9.620 1.00 97.06 87 ALA A CA 1
ATOM 686 C C . ALA A 1 87 ? -4.253 0.846 -9.607 1.00 97.06 87 ALA A C 1
ATOM 688 O O . ALA A 1 87 ? -5.097 0.420 -8.820 1.00 97.06 87 ALA A O 1
ATOM 689 N N . GLY A 1 88 ? -4.554 1.753 -10.543 1.00 97.75 88 GLY A N 1
ATOM 690 C CA . GLY A 1 88 ? -5.886 2.343 -10.679 1.00 97.75 88 GLY A CA 1
ATOM 691 C C . GLY A 1 88 ? -6.984 1.304 -10.931 1.00 97.75 88 GLY A C 1
ATOM 692 O O . GLY A 1 88 ? -8.041 1.356 -10.305 1.00 97.75 88 GLY A O 1
ATOM 693 N N . LYS A 1 89 ? -6.728 0.308 -11.791 1.00 98.38 89 LYS A N 1
ATOM 694 C CA . LYS A 1 89 ? -7.671 -0.799 -12.034 1.00 98.38 89 LYS A CA 1
ATOM 695 C C . LYS A 1 89 ? -7.891 -1.648 -10.785 1.00 98.38 89 LYS A C 1
ATOM 697 O O . LYS A 1 89 ? -9.032 -1.994 -10.492 1.00 98.38 89 LYS A O 1
ATOM 702 N N . ALA A 1 90 ? -6.828 -1.975 -10.053 1.00 97.50 90 ALA A N 1
ATOM 703 C CA . ALA A 1 90 ? -6.925 -2.757 -8.825 1.00 97.50 90 ALA A CA 1
ATOM 704 C C . ALA A 1 90 ? -7.747 -2.024 -7.749 1.00 97.50 90 ALA A C 1
ATOM 706 O O . ALA A 1 90 ? -8.644 -2.624 -7.156 1.00 97.50 90 ALA A O 1
ATOM 707 N N . LEU A 1 91 ? -7.516 -0.719 -7.559 1.00 97.38 91 LEU A N 1
ATOM 708 C CA . LEU A 1 91 ? -8.301 0.113 -6.641 1.00 97.38 91 LEU A CA 1
ATOM 709 C C . LEU A 1 91 ? -9.779 0.175 -7.055 1.00 97.38 91 LEU A C 1
ATOM 711 O O . LEU A 1 91 ? -10.660 -0.067 -6.230 1.00 97.38 91 LEU A O 1
ATOM 715 N N . ALA A 1 92 ? -10.061 0.415 -8.339 1.00 98.12 92 ALA A N 1
ATOM 716 C CA . ALA A 1 92 ? -11.429 0.476 -8.853 1.00 98.12 92 ALA A CA 1
ATOM 717 C C . ALA A 1 92 ? -12.179 -0.854 -8.679 1.00 98.12 92 ALA A C 1
ATOM 719 O O . ALA A 1 92 ? -13.311 -0.871 -8.200 1.00 98.12 92 ALA A O 1
ATOM 720 N N . LEU A 1 93 ? -11.544 -1.981 -9.016 1.00 97.94 93 LEU A N 1
ATOM 721 C CA . LEU A 1 93 ? -12.141 -3.309 -8.849 1.00 97.94 93 LEU A CA 1
ATOM 722 C C . LEU A 1 93 ? -12.362 -3.660 -7.372 1.00 97.94 93 LEU A C 1
ATOM 724 O O . LEU A 1 93 ? -13.373 -4.279 -7.043 1.00 97.94 93 LEU A O 1
ATOM 728 N N . THR A 1 94 ? -11.461 -3.232 -6.485 1.00 96.38 94 THR A N 1
ATOM 729 C CA . THR A 1 94 ? -11.617 -3.403 -5.033 1.00 96.38 94 THR A CA 1
ATOM 730 C C . THR A 1 94 ? -12.832 -2.631 -4.526 1.00 96.38 94 THR A C 1
ATOM 732 O O . THR A 1 94 ? -13.704 -3.218 -3.885 1.00 96.38 94 THR A O 1
ATOM 735 N N . ALA A 1 95 ? -12.954 -1.351 -4.888 1.00 95.62 95 ALA A N 1
ATOM 736 C CA . ALA A 1 95 ? -14.106 -0.528 -4.529 1.00 95.62 95 ALA A CA 1
ATOM 737 C C . ALA A 1 95 ? -15.418 -1.112 -5.077 1.00 95.62 95 ALA A C 1
ATOM 739 O O . ALA A 1 95 ? -16.385 -1.272 -4.335 1.00 95.62 95 ALA A O 1
ATOM 740 N N . MET A 1 96 ? -15.437 -1.519 -6.352 1.00 97.81 96 MET A N 1
ATOM 741 C CA . MET A 1 96 ? -16.598 -2.176 -6.959 1.00 97.81 96 MET A CA 1
ATOM 742 C C . MET A 1 96 ? -17.001 -3.449 -6.212 1.00 97.81 96 MET A C 1
ATOM 744 O O . MET A 1 96 ? -18.193 -3.722 -6.076 1.00 97.81 96 MET A O 1
ATOM 748 N N . ARG A 1 97 ? -16.033 -4.244 -5.745 1.00 96.94 97 ARG A N 1
ATOM 749 C CA . ARG A 1 97 ? -16.324 -5.465 -4.992 1.00 96.94 97 ARG A CA 1
ATOM 750 C C . ARG A 1 97 ? -16.916 -5.158 -3.621 1.00 96.94 97 ARG A C 1
ATOM 752 O O . ARG A 1 97 ? -17.908 -5.784 -3.270 1.00 96.94 97 ARG A O 1
ATOM 759 N N . LEU A 1 98 ? -16.373 -4.178 -2.899 1.00 95.56 98 LEU A N 1
ATOM 760 C CA . LEU A 1 98 ? -16.922 -3.733 -1.612 1.00 95.56 98 LEU A CA 1
ATOM 761 C C . LEU A 1 98 ? -18.351 -3.192 -1.755 1.00 95.56 98 LEU A C 1
ATOM 763 O O . LEU A 1 98 ? -19.210 -3.506 -0.941 1.00 95.56 98 LEU A O 1
ATOM 767 N N . MET A 1 99 ? -18.635 -2.442 -2.824 1.00 95.88 99 MET A N 1
ATOM 768 C CA . MET A 1 99 ? -19.985 -1.929 -3.097 1.00 95.88 99 MET A CA 1
ATOM 769 C C . MET A 1 99 ? -20.997 -3.032 -3.444 1.00 95.88 99 MET A C 1
ATOM 771 O O . MET A 1 99 ? -22.192 -2.858 -3.224 1.00 95.88 99 MET A O 1
ATOM 775 N N . ARG A 1 100 ? -20.541 -4.150 -4.023 1.00 97.44 100 ARG A N 1
ATOM 776 C CA . ARG A 1 100 ? -21.400 -5.273 -4.447 1.00 97.44 100 ARG A CA 1
ATOM 777 C C . ARG A 1 100 ? -21.581 -6.348 -3.379 1.00 97.44 100 ARG A C 1
ATOM 779 O O . ARG A 1 100 ? -22.525 -7.124 -3.480 1.00 97.44 100 ARG A O 1
ATOM 786 N N . ASP A 1 101 ? -20.691 -6.407 -2.395 1.00 97.44 101 ASP A N 1
ATOM 787 C CA . ASP A 1 101 ? -20.709 -7.384 -1.308 1.00 97.44 101 ASP A CA 1
ATOM 788 C C . ASP A 1 101 ? -20.708 -6.654 0.046 1.00 97.44 101 ASP A C 1
ATOM 790 O O . ASP A 1 101 ? -19.646 -6.448 0.643 1.00 97.44 101 ASP A O 1
ATOM 794 N N . PRO A 1 102 ? -21.893 -6.258 0.552 1.00 94.94 102 PRO A N 1
ATOM 795 C CA . PRO A 1 102 ? -22.009 -5.599 1.851 1.00 94.94 102 PRO A CA 1
ATOM 796 C C . P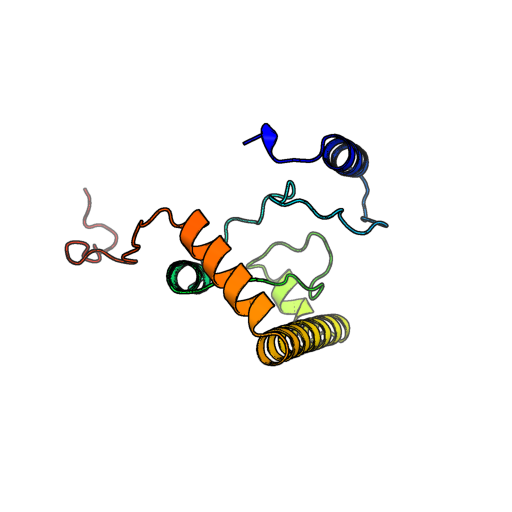RO A 1 102 ? -21.444 -6.433 3.007 1.00 94.94 102 PRO A C 1
ATOM 798 O O . PRO A 1 102 ? -20.896 -5.877 3.956 1.00 94.94 102 PRO A O 1
ATOM 801 N N . GLY A 1 103 ? -21.517 -7.766 2.911 1.00 97.88 103 GLY A N 1
ATOM 802 C CA . GLY A 1 103 ? -20.971 -8.667 3.925 1.00 97.88 103 GLY A CA 1
ATOM 803 C C . GLY A 1 103 ? -19.441 -8.641 3.968 1.00 97.88 103 GLY A C 1
ATOM 804 O O . GLY A 1 103 ? -18.850 -8.819 5.029 1.00 97.88 103 GLY A O 1
ATOM 805 N N . LEU A 1 104 ? -18.770 -8.393 2.839 1.00 96.06 104 LEU A N 1
ATOM 806 C CA . LEU A 1 104 ? -17.323 -8.158 2.831 1.00 96.06 104 LEU A CA 1
ATOM 807 C C . LEU A 1 104 ? -16.953 -6.859 3.552 1.00 96.06 104 LEU A C 1
ATOM 809 O O . LEU A 1 104 ? -15.986 -6.855 4.312 1.00 96.06 104 LEU A O 1
ATOM 813 N N . LEU A 1 105 ? -17.717 -5.787 3.336 1.00 94.56 105 LEU A N 1
ATOM 814 C CA . LEU A 1 105 ? -17.498 -4.510 4.015 1.00 94.56 105 LEU A CA 1
ATOM 815 C C . LEU A 1 105 ? -17.709 -4.633 5.532 1.00 94.56 105 LEU A C 1
ATOM 817 O O . LEU A 1 105 ? -16.904 -4.117 6.303 1.00 94.56 105 LEU A O 1
ATOM 821 N N . GLU A 1 106 ? -18.741 -5.363 5.958 1.00 96.75 106 GLU A N 1
ATOM 822 C CA . GLU A 1 106 ? -19.001 -5.638 7.374 1.00 96.75 106 GLU A CA 1
ATOM 823 C C . GLU A 1 106 ? -17.843 -6.404 8.027 1.00 96.75 106 GLU A C 1
ATOM 825 O O . GLU A 1 106 ? -17.341 -5.985 9.069 1.00 96.75 106 GLU A O 1
ATOM 830 N N . ARG A 1 107 ? -17.347 -7.470 7.380 1.00 96.50 107 ARG A N 1
ATOM 831 C CA . ARG A 1 107 ? -16.185 -8.228 7.878 1.00 96.50 107 ARG A CA 1
ATOM 832 C C . ARG A 1 107 ? -14.925 -7.368 7.987 1.00 96.50 107 ARG A C 1
ATOM 834 O O . ARG A 1 107 ? -14.210 -7.485 8.976 1.00 96.50 107 ARG A O 1
ATOM 841 N N . ALA A 1 108 ? -14.668 -6.495 7.011 1.00 94.62 108 ALA A N 1
ATOM 842 C CA . ALA A 1 108 ? -13.543 -5.560 7.070 1.00 94.62 108 ALA A CA 1
ATOM 843 C C . ALA A 1 108 ? -13.688 -4.559 8.233 1.00 94.62 108 ALA A C 1
ATOM 845 O O . ALA A 1 108 ? -12.709 -4.232 8.901 1.00 94.62 108 ALA A O 1
ATOM 846 N N . GLY A 1 109 ? -14.913 -4.098 8.505 1.00 95.25 109 GLY A N 1
ATOM 847 C CA . GLY A 1 109 ? -15.225 -3.261 9.665 1.00 95.25 109 GLY A CA 1
ATOM 848 C C . GLY A 1 109 ? -15.017 -3.977 11.001 1.00 95.25 109 GLY A C 1
ATOM 849 O O . GLY A 1 109 ? -14.507 -3.376 11.945 1.00 95.25 109 GLY A O 1
ATOM 850 N N . GLU A 1 110 ? -15.379 -5.259 11.084 1.00 96.12 110 GLU A N 1
ATOM 851 C CA . GLU A 1 110 ? -15.135 -6.083 12.271 1.00 96.12 110 GLU A CA 1
ATOM 852 C C . GLU A 1 110 ? -13.637 -6.261 12.531 1.00 96.12 110 GLU A C 1
ATOM 854 O O . GLU A 1 110 ? -13.166 -5.994 13.635 1.00 96.12 110 GLU A O 1
ATOM 859 N N . GLU A 1 111 ? -12.873 -6.640 11.503 1.00 93.56 111 GLU A N 1
ATOM 860 C CA . GLU A 1 111 ? -11.418 -6.787 11.592 1.00 93.56 111 GLU A CA 1
ATOM 861 C C . GLU A 1 111 ? -10.745 -5.486 12.048 1.00 93.56 111 GLU A C 1
ATOM 863 O O . GLU A 1 111 ? -9.907 -5.502 12.951 1.00 93.56 111 GLU A O 1
ATOM 868 N N . HIS A 1 112 ? -11.159 -4.346 11.485 1.00 94.56 112 HIS A N 1
ATOM 869 C CA . HIS A 1 112 ? -10.661 -3.028 11.879 1.00 94.56 112 HIS A CA 1
ATOM 870 C C . HIS A 1 112 ? -10.936 -2.726 13.356 1.00 94.56 112 HIS A C 1
ATOM 872 O O . HIS A 1 112 ? -10.024 -2.341 14.088 1.00 94.56 112 HIS A O 1
ATOM 878 N N . ARG A 1 113 ? -12.157 -2.984 13.839 1.00 94.88 113 ARG A N 1
ATOM 879 C CA . ARG A 1 113 ? -12.513 -2.764 15.249 1.00 94.88 113 ARG A CA 1
ATOM 880 C C . ARG A 1 113 ? -11.712 -3.660 16.194 1.00 94.88 113 ARG A C 1
ATOM 882 O O . ARG A 1 113 ? -11.262 -3.196 17.243 1.00 94.88 113 ARG A O 1
ATOM 889 N N . LEU A 1 114 ? -11.514 -4.923 15.814 1.00 93.06 114 LEU A N 1
ATOM 890 C CA . LEU A 1 114 ? -10.690 -5.874 16.560 1.00 93.06 114 LEU A CA 1
ATOM 891 C C . LEU A 1 114 ? -9.223 -5.434 16.611 1.00 93.06 114 LEU A C 1
ATOM 893 O O . LEU A 1 114 ? -8.589 -5.571 17.657 1.00 93.06 114 LEU A O 1
ATOM 897 N N . ALA A 1 115 ? -8.691 -4.879 15.518 1.00 89.62 115 ALA A N 1
ATOM 898 C CA . ALA A 1 115 ? -7.325 -4.366 15.460 1.00 89.62 115 ALA A CA 1
ATOM 899 C C . ALA A 1 115 ? -7.123 -3.133 16.357 1.00 89.62 115 ALA A C 1
ATOM 901 O O . ALA A 1 115 ? -6.100 -3.036 17.033 1.00 89.62 115 ALA A O 1
ATOM 902 N N . LEU A 1 116 ? -8.105 -2.226 16.408 1.00 92.31 116 LEU A N 1
ATOM 903 C CA . LEU A 1 116 ? -8.044 -1.033 17.257 1.00 92.31 116 LEU A CA 1
ATOM 904 C C . LEU A 1 116 ? -8.183 -1.346 18.750 1.00 92.31 116 LEU A C 1
ATOM 906 O O . LEU A 1 116 ? -7.680 -0.590 19.577 1.00 92.31 116 LEU A O 1
ATOM 910 N N . GLN A 1 117 ? -8.868 -2.434 19.120 1.00 93.38 117 GLN A N 1
ATOM 911 C CA . GLN A 1 117 ? -9.107 -2.811 20.523 1.00 93.38 117 GLN A CA 1
ATOM 912 C C . GLN A 1 117 ? -9.732 -1.673 21.358 1.00 93.38 117 GLN A C 1
ATOM 914 O O . GLN A 1 117 ? -9.448 -1.522 22.543 1.00 93.38 117 GLN A O 1
ATOM 919 N N . GLY A 1 118 ? -10.566 -0.839 20.727 1.00 91.88 118 GLY A N 1
ATOM 920 C CA . GLY A 1 118 ? -11.186 0.331 21.359 1.00 91.88 118 GLY A CA 1
ATOM 921 C C . GLY A 1 118 ? -10.257 1.534 21.566 1.00 91.88 118 GLY A C 1
ATOM 922 O O . GLY A 1 118 ? -10.684 2.519 22.163 1.00 91.88 118 GLY A O 1
ATOM 923 N N . GLN A 1 119 ? -9.014 1.484 21.081 1.00 94.00 119 GLN A N 1
ATOM 924 C CA . GLN A 1 119 ? -8.093 2.618 21.125 1.00 94.00 119 GLN A CA 1
ATOM 925 C C . GLN A 1 119 ? -8.495 3.701 20.121 1.00 94.00 119 GLN A C 1
ATOM 927 O O . GLN A 1 119 ? -9.042 3.424 19.052 1.00 94.00 119 GLN A O 1
ATOM 932 N N . THR A 1 120 ? -8.172 4.944 20.463 1.00 89.31 120 THR A N 1
ATOM 933 C CA . THR A 1 120 ? -8.395 6.122 19.622 1.00 89.31 120 THR A CA 1
ATOM 934 C C . THR A 1 120 ? -7.073 6.800 19.313 1.00 89.31 120 THR A C 1
ATOM 936 O O . THR A 1 120 ? -6.181 6.833 20.160 1.00 89.31 120 THR A O 1
ATOM 939 N N . TYR A 1 121 ? -6.981 7.409 18.137 1.00 88.50 121 TYR A N 1
ATOM 940 C CA . TYR A 1 121 ? -5.798 8.135 17.701 1.00 88.50 121 TYR A CA 1
ATOM 941 C C . TYR A 1 121 ? -6.101 9.616 17.512 1.00 88.50 121 TYR A C 1
ATOM 943 O O . TYR A 1 121 ? -7.088 9.989 16.881 1.00 88.50 121 TYR A O 1
ATOM 951 N N . ILE A 1 122 ? -5.236 10.450 18.083 1.00 88.81 122 ILE A N 1
ATOM 952 C CA . ILE A 1 122 ? -5.234 11.900 17.908 1.00 88.81 122 ILE A CA 1
ATOM 953 C C . ILE A 1 122 ? -3.880 12.234 17.273 1.00 88.81 122 ILE A C 1
ATOM 955 O O . ILE A 1 122 ? -2.868 12.091 17.962 1.00 88.81 122 ILE A O 1
ATOM 959 N N . PRO A 1 123 ? -3.832 12.646 15.988 1.00 85.44 123 PRO A N 1
ATOM 960 C CA . PRO A 1 123 ? -2.567 12.821 15.274 1.00 85.44 123 PRO A CA 1
ATOM 961 C C . PRO A 1 123 ? -1.613 13.806 15.950 1.00 85.44 123 PRO A C 1
ATOM 963 O O . PRO A 1 123 ? -0.412 13.560 16.048 1.00 85.44 123 PRO A O 1
ATOM 966 N N . ILE A 1 124 ? -2.160 14.916 16.447 1.00 87.56 124 ILE A N 1
ATOM 967 C CA . ILE A 1 124 ? -1.425 15.944 17.180 1.00 87.56 124 ILE A CA 1
ATOM 968 C C . ILE A 1 124 ? -2.270 16.318 18.404 1.00 87.56 124 ILE A C 1
ATOM 970 O O . ILE A 1 124 ? -3.311 16.960 18.239 1.00 87.56 124 ILE A O 1
ATOM 974 N N . PRO A 1 125 ? -1.875 15.897 19.619 1.00 88.38 125 PRO A N 1
ATOM 975 C CA . PRO A 1 125 ? -2.525 16.332 20.852 1.00 88.38 125 PRO A CA 1
ATOM 976 C C . PRO A 1 125 ? -2.493 17.862 20.996 1.00 88.38 125 PRO A C 1
ATOM 978 O O . PRO A 1 125 ? -1.555 18.515 20.538 1.00 88.38 125 PRO A O 1
ATOM 981 N N . GLY A 1 126 ? -3.519 18.451 21.614 1.00 89.94 126 GLY A N 1
ATOM 982 C CA . GLY A 1 126 ? -3.709 19.910 21.640 1.00 89.94 126 GLY A CA 1
ATOM 983 C C . GLY A 1 126 ? -2.624 20.682 22.402 1.00 89.94 126 GLY A C 1
ATOM 984 O O . GLY A 1 126 ? -2.411 21.864 22.148 1.00 89.94 126 GLY A O 1
ATOM 985 N N . GLU A 1 127 ? -1.930 20.005 23.310 1.00 92.19 127 GLU A N 1
ATOM 986 C CA . GLU A 1 127 ? -0.788 20.499 24.077 1.00 92.19 127 GLU A CA 1
ATOM 987 C C . GLU A 1 127 ? 0.518 20.564 23.269 1.00 92.19 127 GLU A C 1
ATOM 989 O O . GLU A 1 127 ? 1.498 21.162 23.718 1.00 92.19 127 GLU A O 1
ATOM 994 N N . ILE A 1 128 ? 0.558 19.941 22.086 1.00 89.50 128 ILE A N 1
ATOM 995 C CA . ILE A 1 128 ? 1.741 19.930 21.231 1.00 89.50 128 ILE A CA 1
ATOM 996 C C . ILE A 1 128 ? 1.752 21.190 20.372 1.00 89.50 128 ILE A C 1
ATOM 998 O O . ILE A 1 128 ? 0.889 21.414 19.522 1.00 89.50 128 ILE A O 1
ATOM 1002 N N . HIS A 1 129 ? 2.790 21.999 20.558 1.00 87.06 129 HIS A N 1
ATOM 1003 C CA . HIS A 1 129 ? 3.028 23.204 19.775 1.00 87.06 129 HIS A CA 1
ATOM 1004 C C . HIS A 1 129 ? 4.346 23.088 19.000 1.00 87.06 129 HIS A C 1
ATOM 1006 O O . HIS A 1 129 ? 5.320 22.541 19.527 1.00 87.06 129 HIS A O 1
ATOM 1012 N N . PRO A 1 130 ? 4.411 23.597 17.755 1.00 86.88 130 PRO A N 1
ATOM 1013 C CA . PRO A 1 130 ? 5.652 23.604 16.997 1.00 86.88 130 PRO A CA 1
ATOM 1014 C C . PRO A 1 130 ? 6.704 24.437 17.732 1.00 86.88 130 PRO A C 1
ATOM 1016 O O . PRO A 1 130 ? 6.472 25.594 18.082 1.00 86.88 130 PRO A O 1
ATOM 1019 N N . VAL A 1 131 ? 7.880 23.849 17.939 1.00 85.94 131 VAL A N 1
ATOM 1020 C CA . VAL A 1 131 ? 9.040 24.551 18.491 1.00 85.94 131 VAL A CA 1
ATOM 1021 C C . VAL A 1 131 ? 9.950 25.004 17.346 1.00 85.94 131 VAL A C 1
ATOM 1023 O O . VAL A 1 131 ? 10.266 24.199 16.467 1.00 85.94 131 VAL A O 1
ATOM 1026 N N . PRO A 1 132 ? 10.391 26.273 17.312 1.00 87.50 132 PRO A N 1
ATOM 1027 C CA . PRO A 1 132 ? 11.369 26.709 16.322 1.00 87.50 132 PRO A CA 1
ATOM 1028 C C . PRO A 1 132 ? 12.666 25.896 16.427 1.00 87.50 132 PRO A C 1
ATOM 1030 O O . PRO A 1 132 ? 13.137 25.601 17.533 1.00 87.50 132 PRO A O 1
ATOM 1033 N N . LEU A 1 133 ? 13.274 25.576 15.281 1.00 79.94 133 LEU A N 1
ATOM 1034 C CA . LEU A 1 133 ? 14.595 24.946 15.238 1.00 79.94 133 LEU A CA 1
ATOM 1035 C C . LEU A 1 133 ? 15.610 25.868 15.947 1.00 79.94 133 LEU A C 1
ATOM 1037 O O . LEU A 1 133 ? 15.845 26.985 15.494 1.00 79.94 133 LEU A O 1
ATOM 1041 N N . GLY A 1 134 ? 16.180 25.414 17.070 1.00 77.19 134 GLY A N 1
ATOM 1042 C CA . GLY A 1 134 ? 17.137 26.178 17.893 1.00 77.19 134 GLY A CA 1
ATOM 1043 C C . GLY A 1 134 ? 16.619 26.660 19.257 1.00 77.19 134 GLY A C 1
ATOM 1044 O O . GLY A 1 134 ? 17.373 27.268 20.010 1.00 77.19 134 GLY A O 1
ATOM 1045 N N . SER A 1 135 ? 15.358 26.374 19.597 1.00 71.12 135 SER A N 1
ATOM 1046 C CA . SER A 1 135 ? 14.741 26.782 20.877 1.00 71.12 135 SER A CA 1
ATOM 1047 C C . SER A 1 135 ? 15.095 25.876 22.061 1.00 71.12 135 SER A C 1
ATOM 1049 O O . SER A 1 135 ? 14.852 26.242 23.208 1.00 71.12 135 SER A O 1
ATOM 1051 N N . VAL A 1 136 ? 15.643 24.690 21.789 1.00 63.97 136 VAL A N 1
ATOM 1052 C CA . VAL A 1 136 ? 16.111 23.743 22.804 1.00 63.97 136 VAL A CA 1
ATOM 1053 C C . VAL A 1 136 ? 17.624 23.919 22.913 1.00 63.97 136 VAL A C 1
ATOM 1055 O O . VAL A 1 136 ? 18.352 23.563 21.985 1.00 63.97 136 VAL A O 1
ATOM 1058 N N . LYS A 1 137 ? 18.068 24.550 24.004 1.00 57.50 137 LYS A N 1
ATOM 1059 C CA . LYS A 1 137 ? 19.470 24.590 24.437 1.00 57.50 137 LYS A CA 1
ATOM 1060 C C . LYS A 1 137 ? 19.743 23.454 25.408 1.00 57.50 137 LYS A C 1
ATOM 1062 O O . LYS A 1 137 ? 18.840 23.184 26.230 1.00 57.50 137 LYS A O 1
#

pLDDT: mean 87.07, std 12.16, range [45.78, 98.38]

Foldseek 3Di:
DVVQFDPVLVVVCVVCVPPPDDPDDRDDGPDDPPPPPPDDDPVVVVLLVALDDDDDFPLADPPDDPPDVSSVVRCPDPSNVVRVVVRVVVVVVVVVVCVVCVVVRVVSRVVSCVVCVPPHDDPAPPPDDDDPDPNPD

Radius of gyration: 19.48 Å; chains: 1; bounding box: 42×50×45 Å

Secondary structure (DSSP, 8-state):
-GGGS-HHHHHHHHHHTT-SS--SPPPP-SS-SS-------THHHHHHHS---------S-TTPPTTSHHHHHHTTSHHHHHHHHHHHHHHHHHHHHHHH-HHHHHHHHHHHHHHHTT----SS-TT--PPPTT---

Sequence (137 aa):
MEERLNPENQKHLLNKKSDPFYDFIVPYEPMHLVRVEAGSTDVGDVSWMCPTVQLYAAAWAPGTPGHSWQVVSQGKSSYAHKGMLFAGKALALTAMRLMRDPGLLERAGEEHRLALQGQTYIPIPGEIHPVPLGSVK